Protein AF-A0A0F9HNJ6-F1 (afdb_monomer)

Solvent-accessible surface area (backbone atoms only — not comparable to full-atom values): 7419 Å² total; per-residue (Å²): 136,85,76,77,84,68,77,74,76,72,81,84,82,74,88,66,96,78,75,88,72,77,49,66,57,95,84,39,73,38,59,73,80,59,50,90,41,46,59,78,90,51,45,61,46,51,46,38,30,70,75,70,38,39,86,53,57,72,39,58,47,21,55,34,28,61,32,64,68,59,21,60,72,55,37,52,82,67,50,58,78,33,50,67,33,46,53,54,41,47,74,74,32,44,67,76,61,59,30,50,44,60,65,35,35,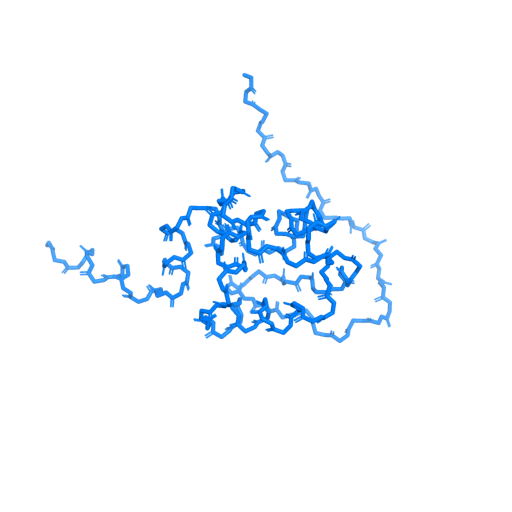49,43,49,54,36,64,70,64,66,56,66,75,76,73,79,126

Sequence (121 aa):
MFVPAGGMPLPQGVASPNIPETILVNGQPIDYAAKDLLPGHMRDGMRLYIENRIPPGSFLMAVLSNDLMDACCRADDINRHRLFDFCMWLYNHAPPACFGSRENVAAWLRPDAVKAEGQAA

Secondary structure (DSSP, 8-state):
-------PPP-S----S-----EEETTEEE-TT-TTTS-HHHHHHHHHHHHH-----HHHHHHHTT-HHHHHHH--HHHHHHHHHHHHHHHHHS-GGGSSSHHHHHHHH-TTGGGTTSS--

pLDDT: mean 76.8, std 20.69, range [35.75, 96.81]

Organism: NCBI:txid412755

Mean predicted aligned error: 10.8 Å

Foldseek 3Di:
DDDPPPPDPDPPDDPPPDDDDQDAQVNDGADPVVVVLDDPVCSVQVCCCRPVLDHGDQLVLCLQQVNPPSNCVPDDPVCNVRSVSSVVNCVPGNDVQCGYHNVSVVCSSCVPVVVVVPPPD

Radius of gyration: 16.0 Å; Cα contacts (8 Å, |Δi|>4): 106; chains: 1; bounding box: 42×40×39 Å

Structure (mmCIF, N/CA/C/O backbone):
data_AF-A0A0F9HNJ6-F1
#
_entry.id   AF-A0A0F9HNJ6-F1
#
loop_
_atom_site.group_PDB
_atom_site.id
_atom_site.type_symbol
_atom_site.label_atom_id
_atom_site.label_alt_id
_atom_site.label_comp_id
_atom_site.label_asym_id
_atom_site.label_entity_id
_atom_site.label_seq_id
_atom_site.pdbx_PDB_ins_code
_atom_site.Cartn_x
_atom_site.Cartn_y
_atom_site.Cartn_z
_atom_site.occupancy
_atom_site.B_iso_or_equiv
_atom_site.auth_seq_id
_atom_site.au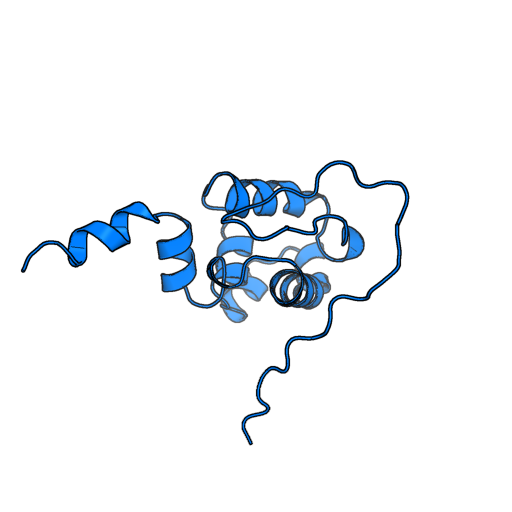th_comp_id
_atom_site.auth_asym_id
_atom_site.auth_atom_id
_atom_site.pdbx_PDB_model_num
ATOM 1 N N . MET A 1 1 ? 10.295 7.025 24.838 1.00 36.56 1 MET A N 1
ATOM 2 C CA . MET A 1 1 ? 10.259 8.427 24.376 1.00 36.56 1 MET A CA 1
ATOM 3 C C . MET A 1 1 ? 9.304 8.468 23.194 1.00 36.56 1 MET A C 1
ATOM 5 O O . MET A 1 1 ? 9.660 8.020 22.117 1.00 36.56 1 MET A O 1
ATOM 9 N N . PHE A 1 2 ? 8.048 8.828 23.454 1.00 40.22 2 PHE A N 1
ATOM 10 C CA . PHE A 1 2 ? 6.982 8.879 22.455 1.00 40.22 2 PHE A CA 1
ATOM 11 C C . PHE A 1 2 ? 7.092 10.247 21.781 1.00 40.22 2 PHE A C 1
ATOM 13 O O . PHE A 1 2 ? 6.864 11.263 22.434 1.00 40.22 2 PHE A O 1
ATOM 20 N N . VAL A 1 3 ? 7.543 10.290 20.529 1.00 43.19 3 VAL A N 1
ATOM 21 C CA . VAL A 1 3 ? 7.487 11.524 19.740 1.00 43.19 3 VAL A CA 1
ATOM 22 C C . VAL A 1 3 ? 6.039 11.627 19.266 1.00 43.19 3 VAL A C 1
ATOM 24 O O . VAL A 1 3 ? 5.606 10.741 18.528 1.00 43.19 3 VAL A O 1
ATOM 27 N N . PRO A 1 4 ? 5.244 12.616 19.713 1.00 39.72 4 PRO A N 1
ATOM 28 C CA . PRO A 1 4 ? 3.925 12.808 19.136 1.00 39.72 4 PRO A CA 1
ATOM 29 C C . PRO A 1 4 ? 4.133 13.090 17.650 1.00 39.72 4 PRO A C 1
ATOM 31 O O . PRO A 1 4 ? 4.958 13.934 17.297 1.00 39.72 4 PRO A O 1
ATOM 34 N N . ALA A 1 5 ? 3.430 12.354 16.789 1.00 46.66 5 ALA A N 1
ATOM 35 C CA . ALA A 1 5 ? 3.372 12.629 15.364 1.00 46.66 5 ALA A CA 1
ATOM 36 C C . ALA A 1 5 ? 2.746 14.018 15.177 1.00 46.66 5 ALA A C 1
ATOM 38 O O . ALA A 1 5 ? 1.537 14.166 15.022 1.00 46.66 5 ALA A O 1
ATOM 39 N N . GLY A 1 6 ? 3.578 15.057 15.276 1.00 35.75 6 GLY A N 1
ATOM 40 C CA . GLY A 1 6 ? 3.258 16.373 14.770 1.00 35.75 6 GLY A CA 1
ATOM 41 C C . GLY A 1 6 ? 2.968 16.178 13.297 1.00 35.75 6 GLY A C 1
ATOM 42 O O . GLY A 1 6 ? 3.848 15.736 12.557 1.00 35.75 6 GLY A O 1
ATOM 43 N N . GLY A 1 7 ? 1.713 16.414 12.910 1.00 41.62 7 GLY A N 1
ATOM 44 C CA . GLY A 1 7 ? 1.300 16.395 11.518 1.00 41.62 7 GLY A CA 1
ATOM 45 C C . GLY A 1 7 ? 2.297 17.223 10.730 1.00 41.62 7 GLY A C 1
ATOM 46 O O . GLY A 1 7 ? 2.444 18.421 10.983 1.00 41.62 7 GLY A O 1
ATOM 47 N N . MET A 1 8 ? 3.038 16.559 9.843 1.00 46.69 8 MET A N 1
ATOM 48 C CA . MET A 1 8 ? 3.930 17.257 8.939 1.00 46.69 8 MET A CA 1
ATOM 49 C C . MET A 1 8 ? 3.038 18.235 8.166 1.00 46.69 8 MET A C 1
ATOM 51 O O . MET A 1 8 ? 2.058 17.787 7.561 1.00 46.69 8 MET A O 1
ATOM 55 N N . PRO A 1 9 ? 3.281 19.555 8.230 1.00 37.81 9 PRO A N 1
ATOM 56 C CA . PRO A 1 9 ? 2.535 20.471 7.392 1.00 37.81 9 PRO A CA 1
ATOM 57 C C . PRO A 1 9 ? 2.782 20.037 5.951 1.00 37.81 9 PRO A C 1
ATOM 59 O O . PRO A 1 9 ? 3.933 19.948 5.518 1.00 37.81 9 PRO A O 1
ATOM 62 N N . LEU A 1 10 ? 1.700 19.720 5.235 1.00 47.62 10 LEU A N 1
ATOM 63 C CA . LEU A 1 10 ? 1.762 19.475 3.799 1.00 47.62 10 LEU A CA 1
ATOM 64 C C . LEU A 1 10 ? 2.546 20.639 3.177 1.00 47.62 10 LEU A C 1
ATOM 66 O O . LEU A 1 10 ? 2.246 21.789 3.523 1.00 47.62 10 LEU A O 1
ATOM 70 N N . PRO A 1 11 ? 3.551 20.380 2.320 1.00 40.59 11 PRO A N 1
ATOM 71 C CA . PRO A 1 11 ? 4.335 21.443 1.712 1.00 40.59 11 PRO A CA 1
ATOM 72 C C . PRO A 1 11 ? 3.387 22.412 1.002 1.00 40.59 11 PRO A C 1
ATOM 74 O O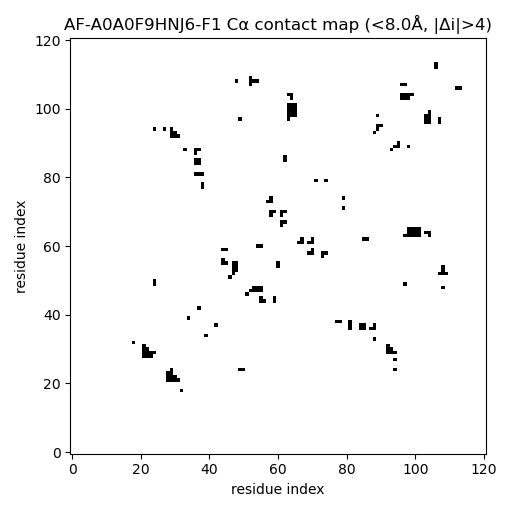 . PRO A 1 11 ? 2.760 22.083 -0.005 1.00 40.59 11 PRO A O 1
ATOM 77 N N . GLN A 1 12 ? 3.237 23.607 1.574 1.00 42.53 12 GLN A N 1
ATOM 78 C CA . GLN A 1 12 ? 2.428 24.661 0.985 1.00 42.53 12 GLN A CA 1
ATOM 79 C C . GLN A 1 12 ? 3.222 25.263 -0.168 1.00 42.53 12 GLN A C 1
ATOM 81 O O . GLN A 1 12 ? 4.230 25.930 0.045 1.00 42.53 12 GLN A O 1
ATOM 86 N N . GLY A 1 13 ? 2.754 25.015 -1.389 1.00 45.22 13 GLY A N 1
ATOM 87 C CA . GLY A 1 13 ? 3.233 25.715 -2.574 1.00 45.22 13 GLY A CA 1
ATOM 88 C C . GLY A 1 13 ? 4.279 24.969 -3.396 1.00 45.22 13 GLY A C 1
ATOM 89 O O . GLY A 1 13 ? 5.373 25.475 -3.602 1.00 45.22 13 GLY A O 1
ATOM 90 N N . VAL A 1 14 ? 3.894 23.841 -3.993 1.00 37.00 14 VAL A N 1
ATOM 91 C CA . VAL A 1 14 ? 4.259 23.582 -5.393 1.00 37.00 14 VAL A CA 1
ATOM 92 C C . VAL A 1 14 ? 2.987 23.217 -6.149 1.00 37.00 14 VAL A C 1
ATOM 94 O O . VAL A 1 14 ? 2.530 22.079 -6.150 1.00 37.00 14 VAL A O 1
ATOM 97 N N . ALA A 1 15 ? 2.366 24.220 -6.770 1.00 40.84 15 ALA A N 1
ATOM 98 C CA . ALA A 1 15 ? 1.403 23.978 -7.833 1.00 40.84 15 ALA A CA 1
ATOM 99 C C . ALA A 1 15 ? 2.177 23.334 -8.991 1.00 40.84 15 ALA A C 1
ATOM 101 O O . ALA A 1 15 ? 2.745 24.028 -9.830 1.00 40.84 15 ALA A O 1
ATOM 102 N N . SER A 1 16 ? 2.282 22.005 -8.975 1.00 40.34 16 SER A N 1
ATOM 103 C CA . SER A 1 16 ? 2.873 21.247 -10.071 1.00 40.34 16 SER A CA 1
ATOM 104 C C . SER A 1 16 ? 1.826 21.154 -11.189 1.00 40.34 16 SER A C 1
ATOM 106 O O . SER A 1 16 ? 0.758 20.579 -10.968 1.00 40.34 16 SER A O 1
ATOM 108 N N . PRO A 1 17 ? 2.065 21.744 -12.374 1.00 38.56 17 PRO A N 1
ATOM 109 C CA . PRO A 1 17 ? 1.028 22.009 -13.376 1.00 38.56 17 PRO A CA 1
ATOM 110 C C . PRO A 1 17 ? 0.604 20.783 -14.214 1.00 38.56 17 PRO A C 1
ATOM 112 O O . PRO A 1 17 ? 0.179 20.941 -15.352 1.00 38.56 17 PRO A O 1
ATOM 115 N N . ASN A 1 18 ? 0.714 19.556 -13.693 1.00 43.25 18 ASN A N 1
ATOM 116 C CA . ASN A 1 18 ? 0.353 18.332 -14.423 1.00 43.25 18 ASN A CA 1
ATOM 117 C C . ASN A 1 18 ? -0.070 17.181 -13.490 1.00 43.25 18 ASN A C 1
ATOM 119 O O . ASN A 1 18 ? 0.623 16.170 -13.382 1.00 43.25 18 ASN A O 1
ATOM 123 N N . ILE A 1 19 ? -1.225 17.304 -12.830 1.00 44.88 19 ILE A N 1
ATOM 124 C CA . ILE A 1 19 ? -1.861 16.172 -12.136 1.00 44.88 19 ILE A CA 1
ATOM 125 C C . ILE A 1 19 ? -3.180 15.832 -12.836 1.00 44.88 19 ILE A C 1
ATOM 127 O O . ILE A 1 19 ? -4.174 16.526 -12.624 1.00 44.88 19 ILE A O 1
ATOM 131 N N . PRO A 1 20 ? -3.248 14.774 -13.659 1.00 39.69 20 PRO A N 1
ATOM 132 C CA . PRO A 1 20 ? -4.476 14.015 -13.756 1.00 39.69 20 PRO A CA 1
ATOM 133 C C . PRO A 1 20 ? -4.570 13.114 -12.511 1.00 39.69 20 PRO A C 1
ATOM 135 O O . PRO A 1 20 ? -3.670 12.322 -12.244 1.00 39.69 20 PRO A O 1
ATOM 138 N N . GLU A 1 21 ? -5.677 13.253 -11.776 1.00 52.12 21 GLU A N 1
ATOM 139 C CA . GLU A 1 21 ? -6.240 12.243 -10.860 1.00 52.12 21 GLU A CA 1
ATOM 140 C C . GLU A 1 21 ? -5.649 12.142 -9.438 1.00 52.12 21 GLU A C 1
ATOM 142 O O . GLU A 1 21 ? -5.116 11.114 -9.026 1.00 52.12 21 GLU A O 1
ATOM 147 N N . THR A 1 22 ? -5.857 13.167 -8.606 1.00 55.47 22 THR A N 1
ATOM 148 C CA . THR A 1 22 ? -5.939 12.951 -7.149 1.00 55.47 22 THR A CA 1
ATOM 149 C C . THR A 1 22 ? -7.251 12.224 -6.841 1.00 55.47 22 THR A C 1
ATOM 151 O O . THR A 1 22 ? -8.312 12.844 -6.770 1.00 55.47 22 THR A O 1
ATOM 154 N N . ILE A 1 23 ? -7.196 10.901 -6.699 1.00 65.88 23 ILE A N 1
ATOM 155 C CA . ILE A 1 23 ? -8.357 10.082 -6.329 1.00 65.88 23 ILE A CA 1
ATOM 156 C C . ILE A 1 23 ? -8.532 10.151 -4.809 1.00 65.88 23 ILE A C 1
ATOM 158 O O . ILE A 1 23 ? -7.583 9.961 -4.046 1.00 65.88 23 ILE A O 1
ATOM 162 N N . LEU A 1 24 ? -9.755 10.451 -4.368 1.00 69.25 24 LEU A N 1
ATOM 163 C CA . LEU A 1 24 ? -10.129 10.487 -2.956 1.00 69.25 24 LEU A CA 1
ATOM 164 C C . LEU A 1 24 ? -10.675 9.119 -2.541 1.00 69.25 24 LEU A C 1
ATOM 166 O O . LEU A 1 24 ? -11.763 8.735 -2.968 1.00 69.25 24 LEU A O 1
ATOM 170 N N . VAL A 1 25 ? -9.972 8.410 -1.660 1.00 73.38 25 VAL A N 1
ATOM 171 C CA . VAL A 1 25 ? -10.484 7.181 -1.034 1.00 73.38 25 VAL A CA 1
ATOM 172 C C . VAL A 1 25 ? -10.754 7.469 0.432 1.00 73.38 25 VAL A C 1
ATOM 174 O O . VAL A 1 25 ? -9.874 7.918 1.160 1.00 73.38 25 VAL A O 1
ATOM 177 N N . ASN A 1 26 ? -11.996 7.249 0.873 1.00 67.88 26 ASN A N 1
ATOM 178 C CA . ASN A 1 26 ? -12.467 7.607 2.219 1.00 67.88 26 ASN A CA 1
ATOM 179 C C . ASN A 1 26 ? -12.200 9.085 2.587 1.00 67.88 26 ASN A C 1
ATOM 181 O O . ASN A 1 26 ? -11.910 9.404 3.737 1.00 67.88 26 ASN A O 1
ATOM 185 N N . GLY A 1 27 ? -12.269 9.987 1.600 1.00 67.31 27 GLY A N 1
ATOM 186 C CA . GLY A 1 27 ? -12.000 11.416 1.790 1.00 67.31 27 GLY A CA 1
ATOM 187 C C . GLY A 1 27 ? -10.520 11.766 1.981 1.00 67.31 27 GLY A C 1
ATOM 188 O O . GLY A 1 27 ? -10.217 12.891 2.371 1.00 67.31 27 GLY A O 1
ATOM 189 N N . GLN A 1 28 ? -9.598 10.831 1.734 1.00 65.62 28 GLN A N 1
ATOM 190 C CA . GLN A 1 28 ? -8.156 11.072 1.767 1.00 65.62 28 GLN A CA 1
ATOM 191 C C . GLN A 1 28 ? -7.591 11.060 0.341 1.00 65.62 28 GLN A C 1
ATOM 193 O O . GLN A 1 28 ? -7.876 10.118 -0.406 1.00 65.62 28 GLN A O 1
ATOM 198 N N . PRO A 1 29 ? -6.828 12.093 -0.061 1.00 68.75 29 PRO A N 1
ATOM 199 C CA . PRO A 1 29 ? 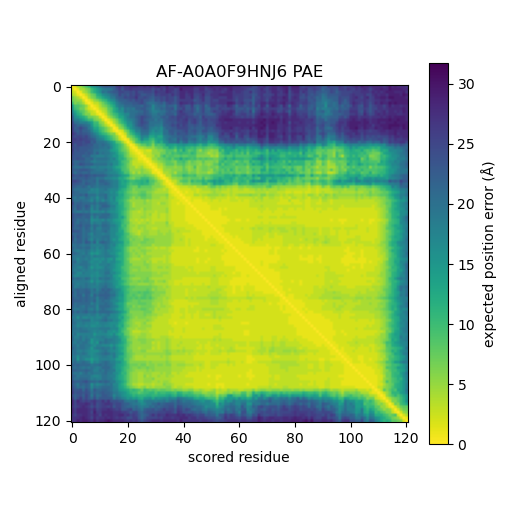-6.163 12.108 -1.356 1.00 68.75 29 PRO A CA 1
ATOM 200 C C . PRO A 1 29 ? -5.048 11.068 -1.377 1.00 68.75 29 PRO A C 1
ATOM 202 O O . PRO A 1 29 ? -4.190 11.066 -0.498 1.00 68.75 29 PRO A O 1
ATOM 205 N N . ILE A 1 30 ? -5.060 10.199 -2.386 1.00 72.12 30 ILE A N 1
ATOM 206 C CA . ILE A 1 30 ? -3.958 9.268 -2.628 1.00 72.12 30 ILE A CA 1
ATOM 207 C C . ILE A 1 30 ? -3.039 9.872 -3.671 1.00 72.12 30 ILE A C 1
ATOM 209 O O . ILE A 1 30 ? -3.467 10.230 -4.772 1.00 72.12 30 ILE A O 1
ATOM 213 N N . ASP A 1 31 ? -1.761 9.948 -3.326 1.00 72.88 31 ASP A N 1
ATOM 214 C CA . ASP A 1 31 ? -0.734 10.420 -4.235 1.00 72.88 31 ASP A CA 1
ATOM 215 C C . ASP A 1 31 ? -0.014 9.245 -4.917 1.00 72.88 31 ASP A C 1
ATOM 217 O O . ASP A 1 31 ? 0.963 8.675 -4.423 1.00 72.88 31 ASP A O 1
ATOM 221 N N . TYR A 1 32 ? -0.503 8.894 -6.107 1.00 69.31 32 TYR A N 1
ATOM 222 C CA . TYR A 1 32 ? 0.172 7.958 -7.009 1.00 69.31 32 TYR A CA 1
ATOM 223 C C . TYR A 1 32 ? 1.285 8.620 -7.845 1.00 69.31 32 TYR A C 1
ATOM 225 O O . TYR A 1 32 ? 1.926 7.939 -8.652 1.00 69.31 32 TYR A O 1
ATOM 233 N N . ALA A 1 33 ? 1.522 9.933 -7.706 1.00 65.38 33 ALA A N 1
ATOM 234 C CA . ALA A 1 33 ? 2.544 10.652 -8.467 1.00 65.38 33 ALA A CA 1
ATOM 235 C C . ALA A 1 33 ? 3.967 10.306 -8.011 1.00 65.38 33 ALA A C 1
ATOM 237 O O . ALA A 1 33 ? 4.899 10.472 -8.801 1.00 65.38 33 ALA A O 1
ATOM 238 N N . ALA A 1 34 ? 4.128 9.715 -6.820 1.00 68.62 34 ALA A N 1
ATOM 239 C CA . ALA A 1 34 ? 5.354 9.070 -6.341 1.00 68.62 34 ALA A CA 1
ATOM 240 C C . ALA A 1 34 ? 5.670 7.759 -7.101 1.00 68.62 34 ALA A C 1
ATOM 242 O O . ALA A 1 34 ? 5.919 6.697 -6.527 1.00 68.62 34 ALA A O 1
ATOM 243 N N . LYS A 1 35 ? 5.651 7.840 -8.435 1.00 62.62 35 LYS A N 1
ATOM 244 C CA . LYS A 1 35 ? 5.853 6.747 -9.388 1.00 62.62 35 LYS A CA 1
ATOM 245 C C . LYS A 1 35 ? 7.186 6.034 -9.159 1.00 62.62 35 LYS A C 1
ATOM 247 O O . LYS A 1 35 ? 7.267 4.831 -9.384 1.00 62.62 35 LYS A O 1
ATOM 252 N N . ASP A 1 36 ? 8.205 6.736 -8.686 1.00 74.75 36 ASP A N 1
ATOM 253 C CA . ASP A 1 36 ? 9.538 6.162 -8.494 1.00 74.75 36 ASP A CA 1
ATOM 254 C C . ASP A 1 36 ? 9.627 5.212 -7.290 1.00 74.75 36 ASP A C 1
ATOM 256 O O . ASP A 1 36 ? 10.547 4.397 -7.236 1.00 74.75 36 ASP A O 1
ATOM 260 N N . LEU A 1 37 ? 8.658 5.272 -6.364 1.00 82.19 37 LEU A N 1
ATOM 261 C CA . LEU A 1 37 ? 8.631 4.415 -5.176 1.00 82.19 37 LEU A CA 1
ATOM 262 C C . LEU A 1 37 ? 7.945 3.065 -5.427 1.00 82.19 37 LEU A C 1
ATOM 264 O O . LEU A 1 37 ? 8.346 2.049 -4.868 1.00 82.19 37 LEU A O 1
ATOM 268 N N . LEU A 1 38 ? 6.923 3.027 -6.289 1.00 84.75 38 LEU A N 1
ATOM 269 C CA . LEU A 1 38 ? 6.230 1.786 -6.642 1.00 84.75 38 LEU A CA 1
ATOM 270 C C . LEU A 1 38 ? 6.649 1.294 -8.036 1.00 84.75 38 LEU A C 1
ATOM 272 O O . LEU A 1 38 ? 6.380 1.982 -9.034 1.00 84.75 38 LEU A O 1
ATOM 276 N N . PRO A 1 39 ? 7.224 0.079 -8.152 1.00 85.62 39 PRO A N 1
ATOM 277 C CA . PRO A 1 39 ? 7.515 -0.543 -9.438 1.00 85.62 39 PRO A CA 1
ATOM 278 C C . PRO A 1 39 ? 6.276 -0.570 -10.336 1.00 85.62 39 PRO A C 1
ATOM 280 O O . PRO A 1 39 ? 5.183 -0.896 -9.879 1.00 85.62 39 PRO A O 1
ATOM 283 N N . GLY A 1 40 ? 6.441 -0.256 -11.626 1.00 84.12 40 GLY A N 1
ATOM 284 C CA . GLY A 1 40 ? 5.316 -0.092 -12.558 1.00 84.12 40 GLY A CA 1
ATOM 285 C C . GLY A 1 40 ? 4.340 -1.275 -12.578 1.00 84.12 40 GLY A C 1
ATOM 286 O O . GLY A 1 40 ? 3.134 -1.063 -12.534 1.00 84.12 40 GLY A O 1
ATOM 287 N N . HIS A 1 41 ? 4.859 -2.505 -12.536 1.00 85.44 41 HIS A N 1
ATOM 288 C CA . HIS A 1 41 ? 4.065 -3.740 -12.540 1.00 85.44 41 HIS A CA 1
ATOM 289 C C . HIS A 1 41 ? 3.270 -3.989 -11.241 1.00 85.44 41 HIS A C 1
ATOM 291 O O . HIS A 1 41 ? 2.378 -4.830 -11.225 1.00 85.44 41 HIS A O 1
ATOM 297 N N . MET A 1 42 ? 3.568 -3.258 -10.161 1.00 89.19 42 MET A N 1
ATOM 298 C CA . MET A 1 42 ? 2.891 -3.378 -8.863 1.00 89.19 42 MET A CA 1
ATOM 299 C C . MET A 1 42 ? 1.833 -2.296 -8.639 1.00 89.19 42 MET A C 1
ATOM 301 O O . MET A 1 42 ? 0.996 -2.429 -7.743 1.00 89.19 42 MET A O 1
ATOM 305 N N . ARG A 1 43 ? 1.842 -1.233 -9.454 1.00 87.81 43 ARG A N 1
ATOM 306 C CA . ARG A 1 43 ? 0.937 -0.086 -9.294 1.00 87.81 43 ARG A CA 1
ATOM 307 C C . ARG A 1 43 ? -0.519 -0.470 -9.498 1.00 87.81 43 ARG A C 1
ATOM 309 O O . ARG A 1 43 ? -1.350 -0.075 -8.690 1.00 87.81 43 ARG A O 1
ATOM 316 N 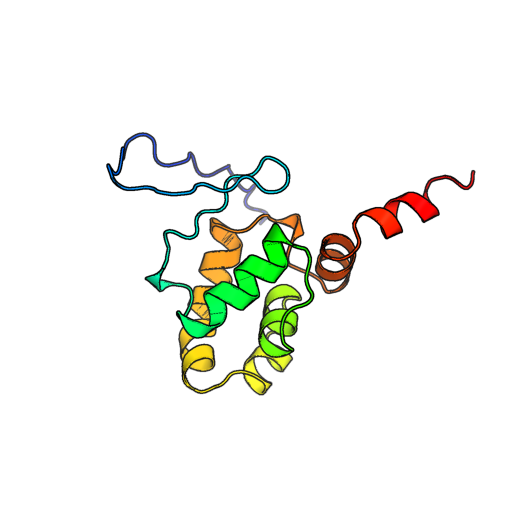N . ASP A 1 44 ? -0.816 -1.278 -10.512 1.00 88.00 44 ASP A N 1
ATOM 317 C CA . ASP A 1 44 ? -2.191 -1.705 -10.787 1.00 88.00 44 ASP A CA 1
ATOM 318 C C . ASP A 1 44 ? -2.742 -2.571 -9.651 1.00 88.00 44 ASP A C 1
ATOM 320 O O . ASP A 1 44 ? -3.865 -2.361 -9.200 1.00 88.00 44 ASP A O 1
ATOM 324 N N . GLY A 1 45 ? -1.927 -3.482 -9.108 1.00 90.31 45 GLY A N 1
ATOM 325 C CA . GLY A 1 45 ? -2.308 -4.287 -7.946 1.00 90.31 45 GLY A CA 1
ATOM 326 C C . GLY A 1 45 ? -2.597 -3.433 -6.709 1.00 90.31 45 GLY A C 1
ATOM 327 O O . GLY A 1 45 ? -3.606 -3.643 -6.038 1.00 90.31 45 GLY A O 1
ATOM 328 N N . MET A 1 46 ? -1.751 -2.434 -6.439 1.00 90.56 46 MET A N 1
ATOM 329 C CA . MET A 1 46 ? -1.958 -1.488 -5.338 1.00 90.56 46 MET A CA 1
ATOM 330 C C . MET A 1 46 ? -3.213 -0.629 -5.557 1.00 90.56 46 MET A C 1
ATOM 332 O O . MET A 1 46 ? -4.012 -0.455 -4.641 1.00 90.56 46 MET A O 1
ATOM 336 N N . ARG A 1 47 ? -3.434 -0.144 -6.782 1.00 89.25 47 ARG A N 1
ATOM 337 C CA . ARG A 1 47 ? -4.616 0.639 -7.156 1.00 89.25 47 ARG A CA 1
ATOM 338 C C . ARG A 1 47 ? -5.905 -0.150 -6.934 1.00 89.25 47 ARG A C 1
ATOM 340 O O . ARG A 1 47 ? -6.806 0.326 -6.250 1.00 89.25 47 ARG A O 1
ATOM 347 N N . LEU A 1 48 ? -5.981 -1.374 -7.464 1.00 90.12 48 LEU A N 1
ATOM 348 C CA . LEU A 1 48 ? -7.148 -2.247 -7.298 1.00 90.12 48 LEU A CA 1
ATOM 349 C C . LEU A 1 48 ? -7.431 -2.545 -5.818 1.00 90.12 48 LEU A C 1
ATOM 351 O O . LEU A 1 48 ? -8.595 -2.588 -5.414 1.00 90.12 48 LEU A O 1
ATOM 355 N N . TYR A 1 49 ? -6.384 -2.697 -5.007 1.00 93.38 49 TYR A N 1
ATOM 356 C CA . TYR A 1 49 ? -6.513 -2.883 -3.567 1.00 93.38 49 TYR A CA 1
ATOM 357 C C . TYR A 1 49 ? -7.115 -1.668 -2.854 1.00 93.38 49 TYR A C 1
ATOM 359 O O . TYR A 1 49 ? -8.056 -1.809 -2.068 1.00 93.38 49 TYR A O 1
ATOM 367 N N . ILE A 1 50 ? -6.594 -0.469 -3.117 1.00 90.50 50 ILE A N 1
ATOM 368 C CA . ILE A 1 50 ? -7.001 0.721 -2.367 1.00 90.50 50 ILE A CA 1
ATOM 369 C C . ILE A 1 50 ? -8.361 1.242 -2.852 1.00 90.50 50 ILE A C 1
ATOM 371 O O . ILE A 1 50 ? -9.221 1.556 -2.028 1.00 90.50 50 ILE A O 1
ATOM 375 N N . GLU A 1 51 ? -8.580 1.289 -4.167 1.00 88.81 51 GLU A N 1
ATOM 376 C CA . GLU A 1 51 ? -9.787 1.871 -4.769 1.00 88.81 51 GLU A CA 1
ATOM 377 C C . GLU A 1 51 ? -10.957 0.890 -4.788 1.00 88.81 51 GLU A C 1
ATOM 379 O O . GLU A 1 51 ? -12.053 1.223 -4.343 1.00 88.81 51 GLU A O 1
ATOM 384 N N . ASN A 1 52 ? -10.719 -0.335 -5.259 1.00 88.00 52 ASN A N 1
ATOM 385 C CA . ASN A 1 52 ? -11.781 -1.317 -5.490 1.00 88.00 52 ASN A CA 1
ATOM 386 C C . ASN A 1 52 ? -11.906 -2.350 -4.365 1.00 88.00 52 ASN A C 1
ATOM 388 O O . ASN A 1 52 ? -12.746 -3.243 -4.454 1.00 88.00 52 ASN A O 1
ATOM 392 N N . ARG A 1 53 ? -11.074 -2.256 -3.316 1.00 90.69 53 ARG A N 1
ATOM 393 C CA . ARG A 1 53 ? -11.019 -3.231 -2.208 1.00 90.69 53 ARG A CA 1
ATOM 394 C C . ARG A 1 53 ? -10.792 -4.665 -2.697 1.00 90.69 53 ARG A C 1
ATOM 396 O O . ARG A 1 53 ? -11.248 -5.624 -2.078 1.00 90.69 53 ARG A O 1
ATOM 403 N N . ILE A 1 54 ? -10.084 -4.821 -3.816 1.00 92.56 54 ILE A N 1
ATOM 404 C CA . ILE A 1 54 ? -9.779 -6.132 -4.391 1.00 92.56 54 ILE A CA 1
ATOM 405 C C . ILE A 1 54 ? -8.527 -6.690 -3.702 1.00 92.56 54 ILE A C 1
ATOM 407 O O . ILE A 1 54 ? -7.508 -6.000 -3.644 1.00 92.56 54 ILE A O 1
ATOM 411 N N . PRO A 1 55 ? -8.558 -7.927 -3.177 1.00 93.00 55 PRO A N 1
ATOM 412 C CA . PRO A 1 55 ? -7.395 -8.519 -2.529 1.00 93.00 55 PRO A CA 1
ATOM 413 C C . PRO A 1 55 ? -6.232 -8.656 -3.527 1.00 93.00 55 PRO A C 1
ATOM 415 O O . PRO A 1 55 ? -6.416 -9.237 -4.599 1.00 93.00 55 PRO A O 1
ATOM 418 N N . PRO A 1 56 ? -5.037 -8.135 -3.197 1.00 94.50 56 PRO A N 1
ATOM 419 C CA . PRO A 1 56 ? -3.894 -8.188 -4.091 1.00 94.50 56 PRO A CA 1
ATOM 420 C C . PRO A 1 56 ? -3.186 -9.550 -4.004 1.00 94.50 56 PRO A C 1
ATOM 422 O O . PRO A 1 56 ? -3.557 -10.432 -3.227 1.00 94.50 56 PRO A O 1
ATOM 425 N N . GLY A 1 57 ? -2.128 -9.718 -4.800 1.00 93.69 57 GLY A N 1
ATOM 426 C CA . GLY A 1 57 ? -1.273 -10.905 -4.748 1.00 93.69 57 GLY A CA 1
ATOM 427 C C . GLY A 1 57 ? -0.554 -11.083 -3.403 1.00 93.69 57 GLY A C 1
ATOM 428 O O . GLY A 1 57 ? -0.449 -10.158 -2.595 1.00 93.69 57 GLY A O 1
ATOM 429 N N . SER A 1 58 ? 0.000 -12.278 -3.181 1.00 94.44 58 SER A N 1
ATOM 430 C CA . SER A 1 58 ? 0.572 -12.676 -1.886 1.00 94.44 58 SER A CA 1
ATOM 431 C C . SER A 1 58 ? 1.714 -11.783 -1.394 1.00 94.44 58 SER A C 1
ATOM 433 O O . SER A 1 58 ? 1.832 -11.567 -0.195 1.00 94.44 58 SER A O 1
ATOM 435 N N . PHE A 1 59 ? 2.543 -11.248 -2.299 1.00 95.50 59 PHE A N 1
ATOM 436 C CA . PHE A 1 59 ? 3.618 -10.323 -1.926 1.00 95.50 59 PHE A CA 1
ATOM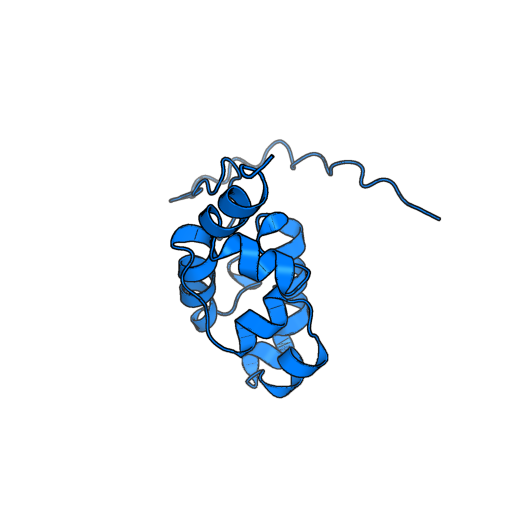 437 C C . PHE A 1 59 ? 3.066 -9.008 -1.355 1.00 95.50 59 PHE A C 1
ATOM 439 O O . PHE A 1 59 ? 3.413 -8.634 -0.238 1.00 95.50 59 PHE A O 1
ATOM 446 N N . LEU A 1 60 ? 2.160 -8.336 -2.078 1.00 95.19 60 LEU A N 1
ATOM 447 C CA . LEU A 1 60 ? 1.539 -7.100 -1.590 1.00 95.19 60 LEU A CA 1
ATOM 448 C C . LEU A 1 60 ? 0.761 -7.341 -0.303 1.00 95.19 60 LEU A C 1
ATOM 450 O O . LEU A 1 60 ? 0.812 -6.509 0.590 1.00 95.19 60 LEU A O 1
ATOM 454 N N . MET A 1 61 ? 0.080 -8.483 -0.185 1.00 96.31 61 MET A N 1
ATOM 455 C CA . MET A 1 61 ? -0.632 -8.834 1.040 1.00 96.31 61 MET A CA 1
ATOM 456 C C . MET A 1 61 ? 0.310 -8.889 2.255 1.00 96.31 61 MET A C 1
ATOM 458 O O . MET A 1 61 ? -0.040 -8.368 3.315 1.00 96.31 61 MET A O 1
ATOM 462 N N . ALA A 1 62 ? 1.507 -9.463 2.099 1.00 96.81 62 ALA A N 1
ATOM 463 C CA . ALA A 1 62 ? 2.522 -9.498 3.151 1.00 96.81 62 ALA A CA 1
ATOM 464 C C . ALA A 1 62 ? 3.057 -8.094 3.488 1.00 96.81 62 ALA A C 1
ATOM 466 O O . ALA A 1 62 ? 3.127 -7.732 4.660 1.00 96.81 62 ALA A O 1
ATOM 467 N N . VAL A 1 63 ? 3.343 -7.271 2.469 1.00 96.25 63 VAL A N 1
ATOM 468 C CA . VAL A 1 63 ? 3.778 -5.872 2.649 1.00 96.25 63 VAL A CA 1
ATOM 469 C C . VAL A 1 63 ? 2.718 -5.051 3.396 1.00 96.25 63 VAL A C 1
ATOM 471 O O . VAL A 1 63 ? 3.030 -4.376 4.374 1.00 96.25 63 VAL A O 1
ATOM 474 N N . LEU A 1 64 ? 1.454 -5.138 2.977 1.00 96.50 64 LEU A N 1
ATOM 475 C CA . LEU A 1 64 ? 0.333 -4.406 3.576 1.00 96.50 64 LEU A CA 1
ATOM 476 C C . LEU A 1 64 ? 0.051 -4.846 5.018 1.00 96.50 64 LEU A C 1
ATOM 478 O O . LEU A 1 64 ? -0.348 -4.023 5.838 1.00 96.50 64 LEU A O 1
ATOM 482 N N . SER A 1 65 ? 0.279 -6.124 5.330 1.00 96.50 65 SER A N 1
ATOM 483 C CA . SER A 1 65 ? 0.093 -6.699 6.671 1.00 96.50 65 SER A CA 1
ATOM 484 C C . SER A 1 65 ? 1.336 -6.576 7.566 1.00 96.50 65 SER A C 1
ATOM 486 O O . SER A 1 65 ? 1.378 -7.204 8.623 1.00 96.50 65 SER A O 1
ATOM 488 N N . ASN A 1 66 ? 2.343 -5.800 7.139 1.00 95.25 66 ASN A N 1
ATOM 489 C CA . ASN A 1 66 ? 3.603 -5.573 7.850 1.00 95.25 66 ASN A CA 1
ATOM 490 C C . ASN A 1 66 ? 4.345 -6.871 8.238 1.00 95.25 66 ASN A C 1
ATOM 492 O O . ASN A 1 66 ? 5.014 -6.939 9.270 1.00 95.25 66 ASN A O 1
ATOM 496 N N . ASP A 1 67 ? 4.242 -7.904 7.396 1.00 96.00 67 ASP A N 1
ATOM 497 C CA . ASP A 1 67 ? 4.992 -9.150 7.538 1.00 96.00 67 ASP A CA 1
ATOM 498 C C . ASP A 1 67 ? 6.255 -9.079 6.677 1.00 96.00 67 ASP A C 1
ATOM 500 O O . ASP A 1 67 ? 6.284 -9.492 5.514 1.00 96.00 67 ASP A O 1
ATOM 504 N N . LEU A 1 68 ? 7.314 -8.508 7.254 1.00 95.31 68 LEU A N 1
ATOM 505 C CA . LEU A 1 68 ? 8.586 -8.327 6.557 1.00 95.31 68 LEU A CA 1
ATOM 506 C C . LEU A 1 68 ? 9.190 -9.665 6.105 1.00 95.31 68 LEU A C 1
ATOM 508 O O . LEU A 1 68 ? 9.789 -9.728 5.032 1.00 95.31 68 LEU A O 1
ATOM 512 N N . MET A 1 69 ? 9.039 -10.727 6.899 1.00 96.75 69 MET A N 1
ATOM 513 C CA . MET A 1 69 ? 9.648 -12.024 6.602 1.00 96.75 69 MET A CA 1
ATOM 514 C C . MET A 1 69 ? 8.963 -12.683 5.404 1.00 96.75 69 MET A C 1
ATOM 516 O O . MET A 1 69 ? 9.640 -13.118 4.468 1.00 96.75 69 MET A O 1
ATOM 520 N N . ASP A 1 70 ? 7.630 -12.702 5.393 1.00 96.50 70 ASP A N 1
ATOM 521 C CA . ASP A 1 70 ? 6.851 -13.257 4.286 1.00 96.50 70 ASP A CA 1
ATOM 522 C C . ASP A 1 70 ? 6.976 -12.382 3.024 1.00 96.50 70 ASP A C 1
ATOM 524 O O . ASP A 1 70 ? 7.118 -12.903 1.915 1.00 96.50 70 ASP A O 1
ATOM 528 N N . ALA A 1 71 ? 7.053 -11.054 3.178 1.00 96.44 71 ALA A N 1
ATOM 529 C CA . ALA A 1 71 ? 7.313 -10.136 2.069 1.00 96.44 71 ALA A CA 1
ATOM 530 C C . ALA A 1 71 ? 8.686 -10.391 1.427 1.00 96.44 71 ALA A C 1
ATOM 532 O O . ALA A 1 71 ? 8.773 -10.505 0.206 1.00 96.44 71 ALA A O 1
ATOM 533 N N . CYS A 1 72 ? 9.749 -10.556 2.226 1.00 95.56 72 CYS A N 1
ATOM 534 C CA . CYS A 1 72 ? 11.086 -10.893 1.722 1.00 95.56 72 CYS A CA 1
ATOM 535 C C . CYS A 1 72 ? 11.118 -12.252 1.010 1.00 95.56 72 CYS A C 1
ATOM 537 O O . CYS A 1 72 ? 11.803 -12.395 -0.004 1.00 95.56 72 CYS A O 1
ATOM 539 N N . CYS A 1 73 ? 10.383 -13.242 1.527 1.00 96.62 73 CYS A N 1
ATOM 540 C CA . CYS A 1 73 ? 10.327 -14.586 0.954 1.00 96.62 73 CYS A CA 1
ATOM 541 C C . CYS A 1 73 ? 9.616 -14.612 -0.409 1.00 96.62 73 CYS A C 1
ATOM 543 O O . CYS A 1 73 ? 10.010 -15.362 -1.301 1.00 96.62 73 CYS A O 1
ATOM 545 N N . ARG A 1 74 ? 8.586 -13.774 -0.584 1.00 95.56 74 ARG A N 1
ATOM 546 C CA . ARG A 1 74 ? 7.756 -13.716 -1.799 1.00 95.56 74 ARG A CA 1
ATOM 547 C C . ARG A 1 74 ? 8.208 -12.678 -2.822 1.00 95.56 74 ARG A C 1
ATOM 549 O O . ARG A 1 74 ? 7.682 -12.676 -3.933 1.00 95.56 74 ARG A O 1
ATOM 556 N N . ALA A 1 75 ? 9.115 -11.778 -2.450 1.00 94.69 75 ALA A N 1
ATOM 557 C CA . ALA A 1 75 ? 9.602 -10.731 -3.334 1.00 94.69 75 ALA A CA 1
ATOM 558 C C . ALA A 1 75 ? 10.387 -11.320 -4.513 1.00 94.69 75 ALA A C 1
ATOM 560 O O . ALA A 1 75 ? 11.342 -12.081 -4.323 1.00 94.69 75 ALA A O 1
ATOM 561 N N . ASP A 1 76 ? 10.019 -10.906 -5.725 1.00 92.50 76 ASP A N 1
ATOM 562 C CA . ASP A 1 76 ? 10.881 -11.053 -6.896 1.00 92.50 76 ASP A CA 1
ATOM 563 C C . ASP A 1 76 ? 12.125 -10.153 -6.794 1.00 92.50 76 ASP A C 1
ATOM 565 O O . ASP A 1 76 ? 12.287 -9.362 -5.856 1.00 92.50 76 ASP A O 1
ATOM 569 N N . ASP A 1 77 ? 13.018 -10.275 -7.775 1.00 92.94 77 ASP A N 1
ATOM 570 C CA . ASP A 1 77 ? 14.282 -9.547 -7.787 1.00 92.94 77 ASP A CA 1
ATOM 571 C C . ASP A 1 77 ? 14.093 -8.027 -7.755 1.00 92.94 77 ASP A C 1
ATOM 573 O O . ASP A 1 77 ? 14.861 -7.341 -7.089 1.00 92.94 77 ASP A O 1
ATOM 577 N N . ILE A 1 78 ? 13.070 -7.468 -8.405 1.00 92.81 78 ILE A N 1
ATOM 578 C CA . ILE A 1 78 ? 12.840 -6.016 -8.397 1.00 92.81 78 ILE A CA 1
ATOM 579 C C . ILE A 1 78 ? 12.289 -5.595 -7.036 1.00 92.81 78 ILE A C 1
ATOM 581 O O . ILE A 1 78 ? 12.809 -4.674 -6.404 1.00 92.81 78 ILE A O 1
ATOM 585 N N . ASN A 1 79 ? 11.258 -6.291 -6.568 1.00 92.50 79 ASN A N 1
ATOM 586 C CA . ASN A 1 79 ? 10.552 -5.983 -5.335 1.00 92.50 79 ASN A CA 1
ATOM 587 C C . ASN A 1 79 ? 11.458 -6.110 -4.107 1.00 92.50 79 ASN A C 1
ATOM 589 O O . ASN A 1 79 ? 11.369 -5.284 -3.201 1.00 92.50 79 ASN A O 1
ATOM 593 N N . ARG A 1 80 ? 12.406 -7.055 -4.105 1.00 93.25 80 ARG A N 1
ATOM 594 C CA . ARG A 1 80 ? 13.380 -7.221 -3.018 1.00 93.25 80 ARG A CA 1
ATOM 595 C C . ARG A 1 80 ? 14.230 -5.970 -2.801 1.00 93.25 80 ARG A C 1
ATOM 597 O O . ARG A 1 80 ? 14.424 -5.560 -1.661 1.00 93.25 80 ARG A O 1
ATOM 604 N N . HIS A 1 81 ? 14.699 -5.342 -3.878 1.00 93.50 81 HIS A N 1
ATOM 605 C CA . HIS A 1 81 ? 15.501 -4.114 -3.801 1.00 93.50 81 HIS A CA 1
ATOM 606 C C . HIS A 1 81 ? 14.658 -2.870 -3.490 1.00 93.50 81 HIS A C 1
ATOM 608 O O . HIS A 1 81 ? 15.209 -1.821 -3.171 1.00 93.50 81 HIS A O 1
ATOM 614 N N . ARG A 1 82 ? 13.329 -2.980 -3.593 1.00 93.00 82 ARG A N 1
ATOM 615 C CA . ARG A 1 82 ? 12.376 -1.869 -3.487 1.00 93.00 82 ARG A CA 1
ATOM 616 C C . ARG A 1 82 ? 11.484 -1.947 -2.251 1.00 93.00 82 ARG A C 1
ATOM 618 O O . ARG A 1 82 ? 10.650 -1.072 -2.066 1.00 93.00 82 ARG A O 1
ATOM 625 N N . LEU A 1 83 ? 11.662 -2.940 -1.377 1.00 93.06 83 LEU A N 1
ATOM 626 C CA . LEU A 1 83 ? 10.865 -3.106 -0.151 1.00 93.06 83 LEU A CA 1
ATOM 627 C C . LEU A 1 83 ? 10.815 -1.834 0.708 1.00 93.06 83 LEU A C 1
ATOM 629 O O . LEU A 1 83 ? 9.756 -1.476 1.215 1.00 93.06 83 LEU A O 1
ATOM 633 N N . PHE A 1 84 ? 11.938 -1.123 0.832 1.00 93.12 84 PHE A N 1
ATOM 634 C CA . PHE A 1 84 ? 11.975 0.152 1.549 1.00 93.12 84 PHE A CA 1
ATOM 635 C C . PHE A 1 84 ? 11.095 1.221 0.883 1.00 93.12 84 PHE A C 1
ATOM 637 O O . PHE A 1 84 ? 10.378 1.945 1.574 1.00 93.12 84 PHE A O 1
ATOM 644 N 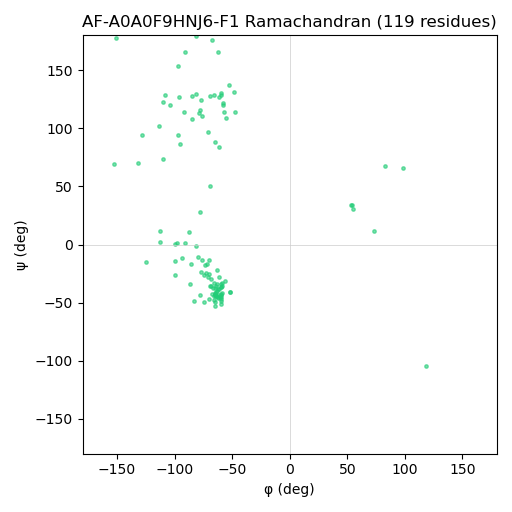N . ASP A 1 85 ? 11.096 1.274 -0.449 1.00 93.25 85 ASP A N 1
ATOM 645 C CA . ASP A 1 85 ? 10.291 2.219 -1.222 1.00 93.25 85 ASP A CA 1
ATOM 646 C C . ASP A 1 85 ? 8.788 1.943 -1.042 1.00 93.25 85 ASP A C 1
ATOM 648 O O . ASP A 1 85 ? 8.010 2.884 -0.889 1.00 93.25 85 ASP A O 1
ATOM 652 N N . PHE A 1 86 ? 8.380 0.668 -0.947 1.00 92.38 86 PHE A N 1
ATOM 653 C CA . PHE A 1 86 ? 7.003 0.298 -0.588 1.00 92.38 86 PHE A CA 1
ATOM 654 C C . PHE A 1 86 ? 6.603 0.830 0.791 1.00 92.38 86 PHE A C 1
ATOM 656 O O . PHE A 1 86 ? 5.529 1.416 0.928 1.00 92.38 86 PHE A O 1
ATOM 663 N N . CYS A 1 87 ? 7.454 0.654 1.807 1.00 92.00 87 CYS A N 1
ATOM 664 C CA . CYS A 1 87 ? 7.186 1.148 3.159 1.00 92.00 87 CYS A CA 1
ATOM 665 C C . CYS A 1 87 ? 7.075 2.677 3.188 1.00 92.00 87 CYS A C 1
ATOM 667 O O . CYS A 1 87 ? 6.141 3.221 3.777 1.00 92.00 87 CYS A O 1
ATOM 669 N N . MET A 1 88 ? 7.999 3.369 2.515 1.00 90.44 88 MET A N 1
ATOM 670 C CA . MET A 1 88 ? 7.974 4.825 2.369 1.00 90.44 88 MET A CA 1
ATOM 671 C C . MET A 1 88 ? 6.706 5.303 1.666 1.00 90.44 88 MET A C 1
ATOM 673 O O . MET A 1 88 ? 6.102 6.286 2.101 1.00 90.44 88 MET A O 1
ATOM 677 N N . TRP A 1 89 ? 6.285 4.608 0.607 1.00 90.19 89 TRP A N 1
ATOM 678 C CA . TRP A 1 89 ? 5.078 4.968 -0.120 1.00 90.19 89 TRP A CA 1
ATOM 679 C C . TRP A 1 89 ? 3.822 4.780 0.738 1.00 90.19 89 TRP A C 1
ATOM 681 O O . TRP A 1 89 ? 3.019 5.702 0.854 1.00 90.19 89 TRP A O 1
ATOM 691 N N . LEU A 1 90 ? 3.685 3.628 1.403 1.00 90.62 90 LEU A N 1
ATOM 692 C CA . LEU A 1 90 ? 2.547 3.350 2.284 1.00 90.62 90 LEU A CA 1
ATOM 693 C C . LEU A 1 90 ? 2.451 4.360 3.429 1.00 90.62 90 LEU A C 1
ATOM 695 O O . LEU A 1 90 ? 1.377 4.891 3.689 1.00 90.62 90 LEU A O 1
ATOM 699 N N . TYR A 1 91 ? 3.576 4.669 4.073 1.00 89.94 91 TYR A N 1
ATOM 700 C CA . TYR A 1 91 ? 3.596 5.573 5.219 1.00 89.94 91 TYR A CA 1
ATOM 701 C C . TYR A 1 91 ? 3.222 7.019 4.860 1.00 89.94 91 TYR A C 1
ATOM 703 O O . TYR A 1 91 ? 2.556 7.687 5.647 1.00 89.94 91 TYR A O 1
ATOM 711 N N . ASN A 1 92 ? 3.649 7.511 3.691 1.00 86.19 92 ASN A N 1
ATOM 712 C CA . ASN A 1 92 ? 3.485 8.922 3.325 1.00 86.19 92 ASN A CA 1
ATOM 713 C C . ASN A 1 92 ? 2.295 9.199 2.393 1.00 86.19 92 ASN A C 1
ATOM 715 O O . ASN A 1 92 ? 1.787 10.318 2.400 1.00 86.19 92 ASN A O 1
ATOM 719 N N . HIS A 1 93 ? 1.863 8.225 1.584 1.00 85.69 93 HIS A N 1
ATOM 720 C CA . HIS A 1 93 ? 0.911 8.461 0.488 1.00 85.69 93 HIS A CA 1
ATOM 721 C C . HIS A 1 93 ? -0.346 7.582 0.539 1.00 85.69 93 HIS A C 1
ATOM 723 O O . HIS A 1 93 ? -1.316 7.887 -0.159 1.00 85.69 93 HIS A O 1
ATOM 729 N N . ALA A 1 94 ? -0.358 6.503 1.331 1.00 86.94 94 ALA A N 1
ATOM 730 C CA . ALA A 1 94 ? -1.512 5.613 1.431 1.00 86.94 94 ALA A CA 1
ATOM 731 C C . ALA A 1 94 ? -2.397 5.942 2.648 1.00 86.94 94 ALA A C 1
ATOM 733 O O . ALA A 1 94 ? -1.907 6.443 3.663 1.00 86.94 94 ALA A O 1
ATOM 734 N N . PRO A 1 95 ? -3.706 5.628 2.599 1.00 88.00 95 PRO A N 1
ATOM 735 C CA . PRO A 1 95 ? -4.576 5.771 3.758 1.00 88.00 95 PRO A CA 1
ATOM 736 C C . PRO A 1 95 ? -4.079 4.903 4.929 1.00 88.00 95 PRO A C 1
ATOM 738 O O . PRO A 1 95 ? -3.901 3.697 4.754 1.00 88.00 95 PRO A O 1
ATOM 741 N N . PRO A 1 96 ? -3.937 5.442 6.152 1.00 86.50 96 PRO A N 1
ATOM 742 C CA . PRO A 1 96 ? -3.347 4.706 7.276 1.00 86.50 96 PRO A CA 1
ATOM 743 C C . PRO A 1 96 ? -4.153 3.465 7.692 1.00 86.50 96 PRO A C 1
ATOM 745 O O . PRO A 1 96 ? -3.612 2.542 8.289 1.00 86.50 96 PRO A O 1
ATOM 748 N N . ALA A 1 97 ? -5.446 3.418 7.365 1.00 88.75 97 ALA A N 1
ATOM 749 C CA . ALA A 1 97 ? -6.306 2.273 7.651 1.00 88.75 97 ALA A CA 1
ATOM 750 C C . ALA A 1 97 ? -6.145 1.109 6.653 1.00 88.75 97 ALA A C 1
ATOM 752 O O . ALA A 1 97 ? -6.695 0.038 6.898 1.00 88.75 97 ALA A O 1
ATOM 753 N N . CYS A 1 98 ? -5.442 1.295 5.526 1.00 90.94 98 CYS A N 1
ATOM 754 C CA . CYS A 1 98 ? -5.301 0.260 4.497 1.00 90.94 98 CYS A CA 1
ATOM 755 C C . CYS A 1 98 ? -4.085 -0.650 4.688 1.00 90.94 98 CYS A C 1
ATOM 757 O O . CYS A 1 98 ? -3.840 -1.512 3.850 1.00 90.94 98 CYS A O 1
ATOM 759 N N . PHE A 1 99 ? -3.288 -0.464 5.734 1.00 94.38 99 PHE A N 1
ATOM 760 C CA . PHE A 1 99 ? -2.109 -1.283 6.003 1.00 94.38 99 PHE A CA 1
ATOM 761 C C . PHE A 1 99 ? -1.834 -1.349 7.513 1.00 94.38 99 PHE A C 1
ATOM 763 O O . PHE A 1 99 ? -2.551 -0.756 8.323 1.00 94.38 99 PHE A O 1
ATOM 770 N N . GLY A 1 100 ? -0.814 -2.105 7.910 1.00 93.81 100 GLY A N 1
ATOM 771 C CA . GLY A 1 100 ? -0.422 -2.279 9.305 1.00 93.81 100 GLY A CA 1
ATOM 772 C C . GLY A 1 100 ? -0.538 -3.737 9.707 1.00 93.81 100 GLY A C 1
ATOM 773 O O . GLY A 1 100 ? 0.322 -4.522 9.344 1.00 93.81 100 GLY A O 1
ATOM 774 N N . SER A 1 101 ? -1.567 -4.113 10.462 1.00 93.62 101 SER A N 1
ATOM 775 C CA . SER A 1 101 ? -1.784 -5.518 10.819 1.00 93.62 101 SER A CA 1
ATOM 776 C C . SER A 1 101 ? -2.675 -6.240 9.804 1.00 93.62 101 SER A C 1
ATOM 778 O O . SER A 1 101 ? -3.381 -5.619 9.003 1.00 93.62 101 SER A O 1
ATOM 780 N N . ARG A 1 102 ? -2.688 -7.575 9.863 1.00 92.56 102 ARG A N 1
ATOM 781 C CA . ARG A 1 102 ? -3.567 -8.407 9.028 1.00 92.56 102 ARG A CA 1
ATOM 782 C C . ARG A 1 102 ? -5.047 -8.079 9.249 1.00 92.56 102 ARG A C 1
ATOM 784 O O . ARG A 1 102 ? -5.837 -8.139 8.310 1.00 92.56 102 ARG A O 1
ATOM 791 N N . GLU A 1 103 ? -5.416 -7.706 10.469 1.00 92.12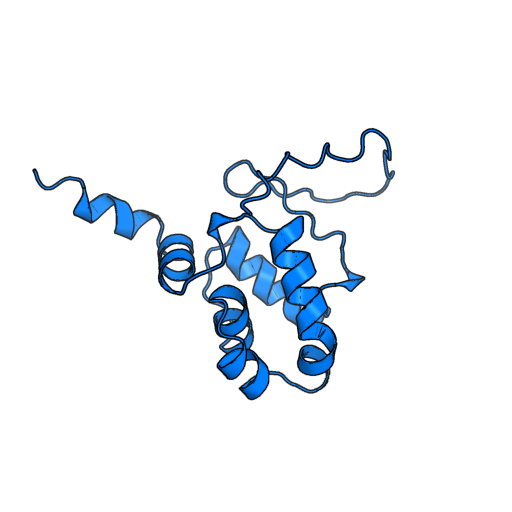 103 GLU A N 1
ATOM 792 C CA . GLU A 1 103 ? -6.769 -7.299 10.849 1.00 92.12 103 GLU A CA 1
ATOM 793 C C . GLU A 1 103 ? -7.150 -5.971 10.191 1.00 92.12 103 GLU A C 1
ATOM 795 O O . GLU A 1 103 ? -8.246 -5.869 9.644 1.00 92.12 103 GLU A O 1
ATOM 800 N N . ASN A 1 104 ? -6.238 -4.989 10.155 1.00 91.62 104 ASN A N 1
ATOM 801 C CA . ASN A 1 104 ? -6.471 -3.724 9.449 1.00 91.62 104 ASN A CA 1
ATOM 802 C C . ASN A 1 104 ? -6.709 -3.961 7.957 1.00 91.62 104 ASN A C 1
ATOM 804 O O . ASN A 1 104 ? -7.659 -3.432 7.388 1.00 91.62 104 ASN A O 1
ATOM 808 N N . VAL A 1 105 ? -5.881 -4.801 7.331 1.00 94.19 105 VAL A N 1
ATOM 809 C CA . VAL A 1 105 ? -6.026 -5.159 5.913 1.00 94.19 105 VAL A CA 1
ATOM 810 C C . VAL A 1 105 ? -7.343 -5.905 5.665 1.00 94.19 105 VAL A C 1
ATOM 812 O O . VAL A 1 105 ? -8.047 -5.622 4.696 1.00 94.19 105 VAL A O 1
ATOM 815 N N . ALA A 1 106 ? -7.735 -6.818 6.556 1.00 92.44 106 ALA A N 1
ATOM 816 C CA . ALA A 1 106 ? -9.015 -7.519 6.461 1.00 92.44 106 ALA A CA 1
ATOM 817 C C . ALA A 1 106 ? -10.215 -6.566 6.609 1.00 92.44 106 ALA A C 1
ATOM 819 O O . ALA A 1 106 ? -11.152 -6.640 5.811 1.00 92.44 106 ALA A O 1
ATOM 820 N N . ALA A 1 107 ? -10.168 -5.646 7.576 1.00 91.81 107 ALA A N 1
ATOM 821 C CA . ALA A 1 107 ? -11.180 -4.610 7.774 1.00 91.81 107 ALA A CA 1
ATOM 822 C C . ALA A 1 107 ? -11.239 -3.643 6.583 1.00 91.81 107 ALA A C 1
ATOM 824 O O . ALA A 1 107 ? -12.321 -3.226 6.171 1.00 91.81 107 ALA A O 1
ATOM 825 N N . TRP A 1 108 ? -10.089 -3.337 5.976 1.00 91.50 108 TRP A N 1
ATOM 826 C CA . TRP A 1 108 ? -10.012 -2.537 4.761 1.00 91.50 108 TRP A CA 1
ATOM 827 C C . TRP A 1 108 ? -10.699 -3.227 3.579 1.00 91.50 108 TRP A C 1
ATOM 829 O O . TRP A 1 108 ? -11.458 -2.580 2.860 1.00 91.50 108 TRP A O 1
ATOM 839 N N . LEU A 1 109 ? -10.475 -4.528 3.381 1.00 91.38 109 LEU A N 1
ATOM 840 C CA . LEU A 1 109 ? -11.103 -5.306 2.306 1.00 91.38 109 LEU A CA 1
ATOM 841 C C . LEU A 1 109 ? -12.601 -5.550 2.534 1.00 91.38 109 LEU A C 1
ATOM 843 O O . LEU A 1 109 ? -13.346 -5.740 1.576 1.00 91.38 109 LEU A O 1
ATOM 847 N N . ARG A 1 110 ? -13.046 -5.581 3.794 1.00 89.38 110 ARG A N 1
ATOM 848 C CA . ARG A 1 110 ? -14.432 -5.878 4.181 1.00 89.38 110 ARG A CA 1
ATOM 849 C C . ARG A 1 110 ? -14.966 -4.849 5.182 1.00 89.38 110 ARG A C 1
ATOM 851 O O . ARG A 1 110 ? -15.210 -5.200 6.338 1.00 89.38 110 ARG A O 1
ATOM 858 N N . PRO A 1 111 ? -15.209 -3.599 4.754 1.00 73.38 111 PRO A N 1
ATOM 859 C CA . PRO A 1 111 ? -15.713 -2.558 5.648 1.00 73.38 111 PRO A CA 1
ATOM 860 C C . PRO A 1 111 ? -17.091 -2.900 6.243 1.00 73.38 111 PRO A C 1
ATOM 862 O O . PRO A 1 111 ? -17.402 -2.487 7.359 1.00 73.38 111 PRO A O 1
ATOM 865 N N . ASP A 1 112 ? -17.899 -3.698 5.538 1.00 73.31 112 ASP A N 1
ATOM 866 C CA . ASP A 1 112 ? -19.249 -4.074 5.975 1.00 73.31 112 ASP A CA 1
ATOM 867 C C . ASP A 1 112 ? -19.260 -5.159 7.062 1.00 73.31 112 ASP A C 1
ATOM 869 O O . ASP A 1 112 ? -20.202 -5.230 7.850 1.00 73.31 112 ASP A O 1
ATOM 873 N N . ALA A 1 113 ? -18.205 -5.976 7.154 1.00 61.12 113 ALA A N 1
ATOM 874 C CA . ALA A 1 113 ? -18.123 -7.049 8.147 1.00 61.12 113 ALA A CA 1
ATOM 875 C C . ALA A 1 113 ? -17.982 -6.505 9.579 1.00 61.12 113 ALA A C 1
ATOM 877 O O . ALA A 1 113 ? -18.492 -7.105 10.518 1.00 61.12 113 ALA A O 1
ATOM 878 N N . VAL A 1 114 ? -17.360 -5.332 9.741 1.00 56.00 114 VAL A N 1
ATOM 879 C CA . VAL A 1 114 ? -17.123 -4.709 11.054 1.00 56.00 114 VAL A CA 1
ATOM 880 C C . VAL A 1 114 ? -18.414 -4.139 11.664 1.00 56.00 114 VAL A C 1
ATOM 882 O O . VAL A 1 114 ? -18.534 -4.039 12.881 1.00 56.00 114 VAL A O 1
ATOM 885 N N . LYS A 1 115 ? -19.425 -3.798 10.848 1.00 50.66 115 LYS A N 1
ATOM 886 C CA . LYS A 1 115 ? -20.710 -3.273 11.353 1.00 50.66 115 LYS A CA 1
ATOM 887 C C . LYS A 1 115 ? -21.599 -4.347 11.984 1.00 50.66 115 LYS A C 1
ATOM 889 O O . LYS A 1 115 ? -22.400 -4.021 12.854 1.00 50.66 115 LYS A O 1
ATOM 894 N N . ALA A 1 116 ? -21.455 -5.606 11.573 1.00 51.72 116 ALA A N 1
ATOM 895 C CA . ALA A 1 116 ? -22.332 -6.689 12.015 1.00 51.72 116 ALA A CA 1
ATOM 896 C C . ALA A 1 116 ? -22.136 -7.076 13.494 1.00 51.72 116 ALA A C 1
ATOM 898 O O . ALA A 1 116 ? -23.076 -7.550 14.124 1.00 51.72 116 ALA A O 1
ATOM 899 N N . GLU A 1 117 ? -20.956 -6.836 14.073 1.00 51.41 117 GLU A N 1
ATOM 900 C CA . GLU A 1 117 ? -20.654 -7.227 15.461 1.00 51.41 117 GLU A CA 1
ATOM 901 C C . GLU A 1 117 ? -21.100 -6.184 16.505 1.00 51.41 117 GLU A C 1
ATOM 903 O O . GLU A 1 117 ? -21.242 -6.509 17.679 1.00 51.41 117 GLU A O 1
ATOM 908 N N . GLY A 1 118 ? -21.382 -4.941 16.091 1.00 50.00 118 GLY A N 1
ATOM 909 C CA . GLY A 1 118 ? -21.769 -3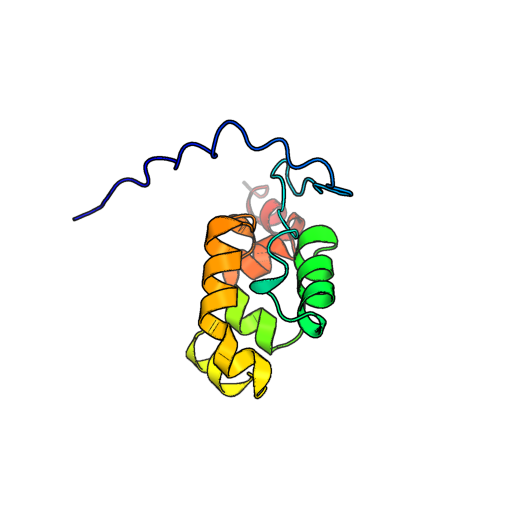.840 16.988 1.00 50.00 118 GLY A CA 1
ATOM 910 C C . GLY A 1 118 ? -23.274 -3.561 17.099 1.00 50.00 118 GLY A C 1
ATOM 911 O O . GLY A 1 118 ? -23.657 -2.620 17.788 1.00 50.00 118 GLY A O 1
ATOM 912 N N . GLN A 1 119 ? -24.130 -4.325 16.411 1.00 45.88 119 GLN A N 1
ATOM 913 C CA . GLN A 1 119 ? -25.592 -4.121 16.380 1.00 45.88 119 GLN A CA 1
ATOM 914 C C . GLN A 1 119 ? -26.402 -5.237 17.056 1.00 45.88 119 GLN A C 1
ATOM 916 O O . GLN A 1 119 ? -27.627 -5.261 16.954 1.00 45.88 119 GLN A O 1
ATOM 921 N N . ALA A 1 120 ? -25.732 -6.120 17.796 1.00 46.31 120 ALA A N 1
ATOM 922 C CA . ALA A 1 120 ? -26.357 -7.097 18.679 1.00 46.31 120 ALA A CA 1
ATOM 923 C C . ALA A 1 120 ? -26.099 -6.729 20.152 1.00 46.31 120 ALA A C 1
ATOM 925 O O . ALA A 1 120 ? -25.279 -7.362 20.813 1.00 46.31 120 ALA A O 1
ATOM 926 N N . ALA A 1 121 ? -26.770 -5.689 20.653 1.00 37.03 121 ALA A N 1
ATOM 927 C CA . ALA A 1 121 ? -26.951 -5.430 22.086 1.00 37.03 121 ALA A CA 1
ATOM 928 C C . ALA A 1 121 ? -28.186 -4.552 22.316 1.00 37.03 121 ALA A C 1
ATOM 930 O O . ALA A 1 121 ? -28.268 -3.482 21.672 1.00 37.03 121 ALA A O 1
#